Protein AF-A0A3C0AK54-F1 (afdb_monomer)

Foldseek 3Di:
DVVCPVPNDPPDDDLDDPVCCVVDDPVSNVLVVCLQQVHPPNVVSCVVVPPFKDKHFCVVRVPNQVVQCVDPQWDFLDDDPTITMIGNDPVSNVVSVVVVVVVVPPDPPPPDDDDD

Mean predicted aligned error: 7.99 Å

Structure (mmCIF, N/CA/C/O backbone):
data_AF-A0A3C0AK54-F1
#
_entry.id   AF-A0A3C0AK54-F1
#
loop_
_atom_site.group_PDB
_atom_site.id
_atom_site.type_symbol
_atom_site.label_atom_id
_atom_site.label_alt_id
_atom_site.label_comp_id
_atom_site.label_asym_id
_atom_site.label_entity_id
_atom_site.label_seq_id
_atom_site.pdbx_PDB_ins_code
_atom_site.Cartn_x
_atom_site.Cartn_y
_atom_site.Cartn_z
_atom_site.occupancy
_atom_site.B_iso_or_equiv
_atom_site.auth_seq_id
_atom_site.auth_comp_id
_atom_site.auth_asym_id
_atom_site.auth_atom_id
_atom_site.pdbx_PDB_model_num
ATOM 1 N N . GLY A 1 1 ? 0.696 4.027 -8.985 1.00 79.94 1 GLY A N 1
ATOM 2 C CA . GLY A 1 1 ? -0.566 4.708 -8.671 1.00 79.94 1 GLY A CA 1
ATOM 3 C C . GLY A 1 1 ? -1.310 5.045 -9.940 1.00 79.94 1 GLY A C 1
ATOM 4 O O . GLY A 1 1 ? -2.382 4.507 -10.140 1.00 79.94 1 GLY A O 1
ATOM 5 N N . ASP A 1 2 ? -0.729 5.875 -10.810 1.00 87.94 2 ASP A N 1
ATOM 6 C CA . ASP A 1 2 ? -1.440 6.459 -11.962 1.00 87.94 2 ASP A CA 1
ATOM 7 C C . ASP A 1 2 ? -2.017 5.416 -12.929 1.00 87.94 2 ASP A C 1
ATOM 9 O O . ASP A 1 2 ? -3.162 5.549 -13.336 1.00 87.94 2 ASP A O 1
ATOM 13 N N . TRP A 1 3 ? -1.279 4.338 -13.220 1.00 88.56 3 TRP A N 1
ATOM 14 C CA . TRP A 1 3 ? -1.784 3.260 -14.079 1.00 88.56 3 TRP A CA 1
ATOM 15 C C . TRP A 1 3 ? -3.041 2.578 -13.511 1.00 88.56 3 TRP A C 1
ATOM 17 O O . TRP A 1 3 ? -3.992 2.356 -14.244 1.00 88.56 3 TRP A O 1
ATOM 27 N N . LEU A 1 4 ? -3.093 2.340 -12.194 1.00 89.19 4 LEU A N 1
ATOM 28 C CA . LEU A 1 4 ? -4.266 1.747 -11.532 1.00 89.19 4 LEU A CA 1
ATOM 29 C C . LEU A 1 4 ? -5.469 2.694 -11.509 1.00 89.19 4 LEU A C 1
ATOM 31 O O . LEU A 1 4 ? -6.598 2.237 -11.465 1.00 89.19 4 LEU A O 1
ATOM 35 N N . VAL A 1 5 ? -5.241 4.008 -11.524 1.00 89.19 5 VAL A N 1
ATOM 36 C CA . VAL A 1 5 ? -6.337 4.981 -11.655 1.00 89.19 5 VAL A CA 1
ATOM 37 C C . VAL A 1 5 ? -6.857 5.035 -13.091 1.00 89.19 5 VAL A C 1
ATOM 39 O O . VAL A 1 5 ? -8.026 5.331 -13.304 1.00 89.19 5 VAL A O 1
ATOM 42 N N . TRP A 1 6 ? -5.996 4.771 -14.074 1.00 88.31 6 TRP A N 1
ATOM 43 C CA . TRP A 1 6 ? -6.358 4.812 -15.487 1.00 88.31 6 TRP A CA 1
ATOM 44 C C . TRP A 1 6 ? -7.077 3.542 -15.967 1.00 88.31 6 TRP A C 1
ATOM 46 O O . TRP A 1 6 ? -8.066 3.663 -16.681 1.00 88.31 6 TRP A O 1
ATOM 56 N N . ASP A 1 7 ? -6.596 2.362 -15.568 1.00 91.19 7 ASP A N 1
ATOM 57 C CA . ASP A 1 7 ? -7.044 1.058 -16.098 1.00 91.19 7 ASP A CA 1
ATOM 58 C C . ASP A 1 7 ? -7.371 0.033 -14.994 1.00 91.19 7 ASP A C 1
ATOM 60 O O . ASP A 1 7 ? -7.535 -1.160 -15.238 1.00 91.19 7 ASP A O 1
ATOM 64 N N . GLY A 1 8 ? -7.430 0.477 -13.736 1.00 87.69 8 GLY A N 1
ATOM 65 C CA . GLY A 1 8 ? -7.868 -0.371 -12.632 1.00 87.69 8 GLY A CA 1
ATOM 66 C C . GLY A 1 8 ? -9.395 -0.476 -12.532 1.00 87.69 8 GLY A C 1
ATOM 67 O O . GLY A 1 8 ? -10.130 0.240 -13.214 1.00 87.69 8 GLY A O 1
ATOM 68 N N . PRO A 1 9 ? -9.897 -1.350 -11.641 1.00 87.44 9 PRO A N 1
ATOM 69 C CA . PRO A 1 9 ? -11.322 -1.445 -11.342 1.00 87.44 9 PRO A CA 1
ATOM 70 C C . PRO A 1 9 ? -11.908 -0.086 -10.941 1.00 87.44 9 PRO A C 1
ATOM 72 O O . PRO A 1 9 ? -11.314 0.630 -10.137 1.00 87.44 9 PRO A O 1
ATOM 75 N N . ALA A 1 10 ? -13.101 0.239 -11.445 1.00 83.25 10 ALA A N 1
ATOM 76 C CA . ALA A 1 10 ? -13.724 1.555 -11.255 1.00 83.25 10 ALA A CA 1
ATOM 77 C C . ALA A 1 10 ? -13.950 1.935 -9.778 1.00 83.25 10 ALA A C 1
ATOM 79 O O . ALA A 1 10 ? -13.955 3.113 -9.432 1.00 83.25 10 ALA A O 1
ATOM 80 N N . GLU A 1 11 ? -14.120 0.944 -8.904 1.00 85.75 11 GLU A N 1
ATOM 81 C CA . GLU A 1 11 ? -14.371 1.140 -7.471 1.00 85.75 11 GLU A CA 1
ATOM 82 C C . GLU A 1 11 ? -13.074 1.210 -6.637 1.00 85.75 11 GLU A C 1
ATOM 84 O O . GLU A 1 11 ? -13.112 1.438 -5.425 1.00 85.75 11 GLU A O 1
ATOM 89 N N . MET A 1 12 ? -11.905 1.045 -7.270 1.00 88.44 12 MET A N 1
ATOM 90 C CA . MET A 1 12 ? -10.618 1.051 -6.579 1.00 88.44 12 MET A CA 1
ATOM 91 C C . MET A 1 12 ? -10.201 2.469 -6.177 1.00 88.44 12 MET A C 1
ATOM 93 O O . MET A 1 12 ? -9.876 3.320 -7.004 1.00 88.44 12 MET A O 1
ATOM 97 N N . ASN A 1 13 ? -10.083 2.692 -4.869 1.00 90.88 13 ASN A N 1
ATOM 98 C CA . ASN A 1 13 ? -9.563 3.941 -4.323 1.00 90.88 13 ASN A CA 1
ATOM 99 C C . ASN A 1 13 ? -8.044 3.861 -4.125 1.00 90.88 13 ASN A C 1
ATOM 101 O O . ASN A 1 13 ? -7.544 3.317 -3.138 1.00 90.88 13 ASN A O 1
ATOM 105 N N . VAL A 1 14 ? -7.288 4.423 -5.071 1.00 92.19 14 VAL A N 1
ATOM 106 C CA . VAL A 1 14 ? -5.821 4.453 -5.003 1.00 92.19 14 VAL A CA 1
ATOM 107 C C . VAL A 1 14 ? -5.354 5.530 -4.025 1.00 92.19 14 VAL A C 1
ATOM 109 O O . VAL A 1 14 ? -5.605 6.716 -4.214 1.00 92.19 14 VAL A O 1
ATOM 112 N N . PHE A 1 15 ? -4.602 5.121 -3.000 1.00 92.44 15 PHE A N 1
ATOM 113 C CA . PHE A 1 15 ? -4.162 6.020 -1.928 1.00 92.44 15 PHE A CA 1
ATOM 114 C C . PHE A 1 15 ? -3.233 7.159 -2.390 1.00 92.44 15 PHE A C 1
ATOM 116 O O . PHE A 1 15 ? -3.301 8.267 -1.865 1.00 92.44 15 PHE A O 1
ATOM 123 N N . MET A 1 16 ? -2.338 6.891 -3.346 1.00 91.75 16 MET A N 1
ATOM 124 C CA . MET A 1 16 ? -1.384 7.880 -3.854 1.00 91.75 16 MET A CA 1
ATOM 125 C C . MET A 1 16 ? -1.046 7.627 -5.322 1.00 91.75 16 MET A C 1
ATOM 127 O O . MET A 1 16 ? -0.800 6.490 -5.745 1.00 91.75 16 MET A O 1
ATOM 131 N N . THR A 1 17 ? -0.955 8.706 -6.091 1.00 89.06 17 THR A N 1
ATOM 132 C CA . THR A 1 17 ? -0.500 8.698 -7.483 1.00 89.06 17 THR A CA 1
ATOM 133 C C . THR A 1 17 ? 0.671 9.657 -7.665 1.00 89.06 17 THR A C 1
ATOM 135 O O . THR A 1 17 ? 0.932 10.498 -6.802 1.00 89.06 17 THR A O 1
ATOM 138 N N . THR A 1 18 ? 1.406 9.527 -8.770 1.00 82.94 18 THR A N 1
ATOM 139 C CA . THR A 1 18 ? 2.520 10.435 -9.074 1.00 82.94 18 THR A CA 1
ATOM 140 C C . THR A 1 18 ? 1.992 11.849 -9.267 1.00 82.94 18 THR A C 1
ATOM 142 O O . THR A 1 18 ? 2.565 12.790 -8.730 1.00 82.94 18 THR A O 1
A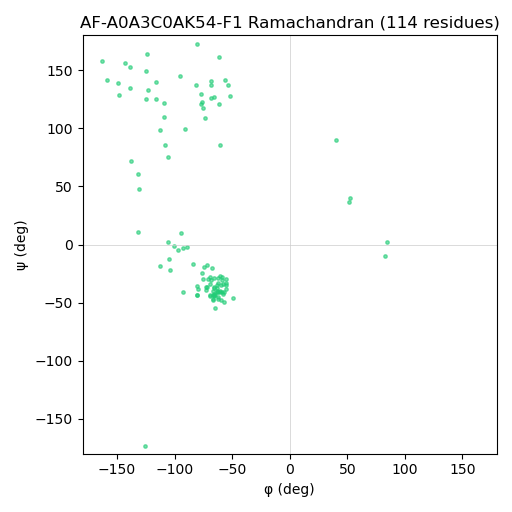TOM 145 N N . ASN A 1 19 ? 0.845 11.999 -9.936 1.00 80.50 19 ASN A N 1
ATOM 146 C CA . ASN A 1 19 ? 0.226 13.306 -10.156 1.00 80.50 19 ASN A CA 1
ATOM 147 C C . ASN A 1 19 ? -0.313 13.946 -8.863 1.00 80.50 19 ASN A C 1
ATOM 149 O O . ASN A 1 19 ? -0.292 15.168 -8.720 1.00 80.50 19 ASN A O 1
ATOM 153 N N . ALA A 1 20 ? -0.748 13.142 -7.886 1.00 81.69 20 ALA A N 1
ATOM 154 C CA . ALA A 1 20 ? -1.272 13.647 -6.617 1.00 81.69 20 ALA A CA 1
ATOM 155 C C . ALA A 1 20 ? -0.190 14.238 -5.697 1.00 81.69 20 ALA A C 1
ATOM 157 O O . ALA A 1 20 ? -0.521 14.998 -4.784 1.00 81.69 20 ALA A O 1
ATOM 158 N N . VAL A 1 21 ? 1.096 13.943 -5.927 1.00 82.56 21 VAL A N 1
ATOM 159 C CA . VAL A 1 21 ? 2.186 14.346 -5.020 1.00 82.56 21 VAL A CA 1
ATOM 160 C C . VAL A 1 21 ? 2.266 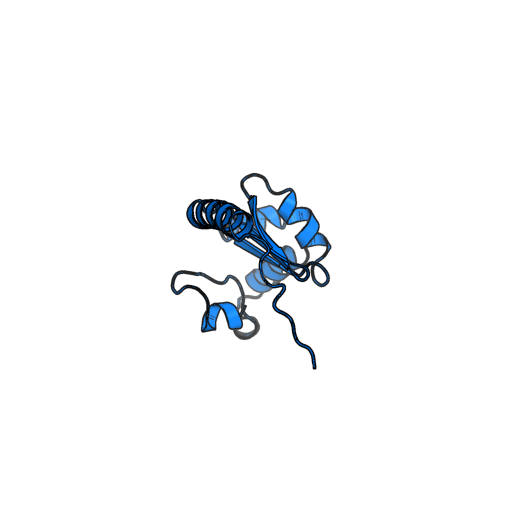15.861 -4.808 1.00 82.56 21 VAL A C 1
ATOM 162 O O . VAL A 1 21 ? 2.576 16.311 -3.708 1.00 82.56 21 VAL A O 1
ATOM 165 N N . HIS A 1 22 ? 1.937 16.652 -5.833 1.00 83.94 22 HIS A N 1
ATOM 166 C CA . HIS A 1 22 ? 2.006 18.117 -5.789 1.00 83.94 22 HIS A CA 1
ATOM 167 C C . HIS A 1 22 ? 0.768 18.774 -5.168 1.00 83.94 22 HIS A C 1
ATOM 169 O O . HIS A 1 22 ? 0.818 19.941 -4.793 1.00 83.94 22 HIS A O 1
ATOM 175 N N . LEU A 1 23 ? -0.338 18.034 -5.065 1.00 89.00 23 LEU A N 1
ATOM 176 C CA . LEU A 1 23 ? -1.627 18.525 -4.562 1.00 89.00 23 LEU A CA 1
ATOM 177 C C . LEU A 1 23 ? -1.925 18.030 -3.142 1.00 89.00 23 LEU A C 1
ATOM 179 O O . LEU A 1 23 ? -2.842 18.507 -2.478 1.00 89.00 23 LEU A O 1
ATOM 183 N N . THR A 1 24 ? -1.150 17.057 -2.673 1.00 89.06 24 THR A N 1
ATOM 184 C CA . THR A 1 24 ? -1.377 16.374 -1.407 1.00 89.06 24 THR A CA 1
ATOM 185 C C . THR A 1 24 ? -0.839 17.195 -0.228 1.00 89.06 24 THR A C 1
ATOM 187 O O . THR A 1 24 ? 0.293 17.684 -0.285 1.00 89.06 24 THR A O 1
ATOM 190 N N . PRO A 1 25 ? -1.575 17.294 0.898 1.00 94.62 25 PRO A N 1
ATOM 191 C CA . PRO A 1 25 ? -1.062 17.936 2.102 1.00 94.62 25 PRO A CA 1
ATOM 192 C C . PRO A 1 25 ? 0.261 17.303 2.578 1.00 94.62 25 PRO A C 1
ATOM 194 O O . PRO A 1 25 ? 0.378 16.073 2.596 1.00 94.62 25 PRO A O 1
ATOM 197 N N . PRO A 1 26 ? 1.238 18.088 3.077 1.00 93.69 26 PRO A N 1
ATOM 198 C CA . PRO A 1 26 ? 2.554 17.566 3.466 1.00 93.69 26 PRO A CA 1
ATOM 199 C C . PRO A 1 26 ? 2.517 16.416 4.480 1.00 93.69 26 PRO A C 1
ATOM 201 O O . PRO A 1 26 ? 3.403 15.562 4.504 1.00 93.69 26 PRO A O 1
ATOM 204 N N . GLN A 1 27 ? 1.505 16.381 5.351 1.00 94.56 27 GLN A N 1
ATOM 205 C CA . GLN A 1 27 ? 1.331 15.282 6.297 1.00 94.56 27 GLN A CA 1
ATOM 206 C C . GLN A 1 27 ? 0.936 13.976 5.607 1.00 94.56 27 GLN A C 1
ATOM 208 O O . GLN A 1 27 ? 1.529 12.948 5.908 1.00 94.56 27 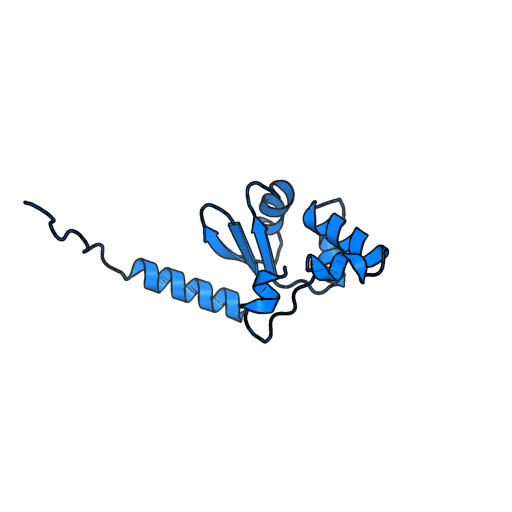GLN A O 1
ATOM 213 N N . VAL A 1 28 ? 0.013 14.021 4.647 1.00 95.25 28 VAL A N 1
ATOM 214 C CA . VAL A 1 28 ? -0.417 12.835 3.893 1.00 95.25 28 VAL A CA 1
ATOM 215 C C . VAL A 1 28 ? 0.739 12.298 3.043 1.00 95.25 28 VAL A C 1
ATOM 217 O O . VAL A 1 28 ? 0.949 11.090 2.977 1.00 95.25 28 VAL A O 1
ATOM 220 N N . TRP A 1 29 ? 1.564 13.183 2.476 1.00 94.12 29 TRP A N 1
ATOM 221 C CA . TRP A 1 29 ? 2.781 12.773 1.771 1.00 94.12 29 TRP A CA 1
ATOM 222 C C . TRP A 1 29 ? 3.783 12.054 2.686 1.00 94.12 29 TRP A C 1
ATOM 224 O O . TRP A 1 29 ? 4.313 10.999 2.334 1.00 94.12 29 TRP A O 1
ATOM 234 N N . ARG A 1 30 ? 4.028 12.590 3.890 1.00 94.62 30 ARG A N 1
ATOM 235 C CA . ARG A 1 30 ? 4.894 11.936 4.887 1.00 94.62 30 ARG A CA 1
ATOM 236 C C . ARG A 1 30 ? 4.339 10.588 5.336 1.00 94.62 30 ARG A C 1
ATOM 238 O O . ARG A 1 30 ? 5.112 9.641 5.457 1.00 94.62 30 ARG A O 1
ATOM 245 N N . ASP A 1 31 ? 3.029 10.503 5.540 1.00 96.25 31 ASP A N 1
ATOM 246 C CA . ASP A 1 31 ? 2.334 9.273 5.914 1.00 96.25 31 ASP A CA 1
ATOM 247 C C . ASP A 1 31 ? 2.491 8.205 4.814 1.00 96.25 31 ASP A C 1
ATOM 249 O O . ASP A 1 31 ? 2.921 7.085 5.101 1.00 96.25 31 ASP A O 1
ATOM 253 N N . TYR A 1 32 ? 2.274 8.574 3.545 1.00 95.06 32 TYR A N 1
ATOM 254 C CA . TYR A 1 32 ? 2.533 7.705 2.391 1.00 95.06 32 TYR A CA 1
ATOM 255 C C . TYR A 1 32 ? 3.980 7.218 2.341 1.00 95.06 32 TYR A C 1
ATOM 257 O O . TYR A 1 32 ? 4.232 6.020 2.224 1.00 95.06 32 TYR A O 1
ATOM 265 N N . LEU A 1 33 ? 4.945 8.127 2.479 1.00 94.44 33 LEU A N 1
ATOM 266 C CA . LEU A 1 33 ? 6.360 7.770 2.498 1.00 94.44 33 LEU A CA 1
ATOM 267 C C . LEU A 1 33 ? 6.721 6.856 3.677 1.00 94.44 33 LEU A C 1
ATOM 269 O O . LEU A 1 33 ? 7.612 6.015 3.545 1.00 94.44 33 LEU A O 1
ATOM 273 N N . GLY A 1 34 ? 6.050 7.018 4.819 1.00 96.25 34 GLY A N 1
ATOM 274 C CA . GLY A 1 34 ? 6.185 6.144 5.979 1.00 96.25 34 GLY A CA 1
ATOM 275 C C . GLY A 1 34 ? 5.686 4.728 5.699 1.00 96.25 34 GLY A C 1
ATOM 276 O O . GLY A 1 34 ? 6.379 3.770 6.043 1.00 96.25 34 GLY A O 1
ATOM 277 N N . ILE A 1 35 ? 4.541 4.603 5.019 1.00 96.38 35 ILE A N 1
ATOM 278 C CA . ILE A 1 35 ? 3.994 3.321 4.554 1.00 96.38 35 ILE A CA 1
ATOM 279 C C . ILE A 1 35 ? 4.915 2.681 3.514 1.00 96.38 35 ILE A C 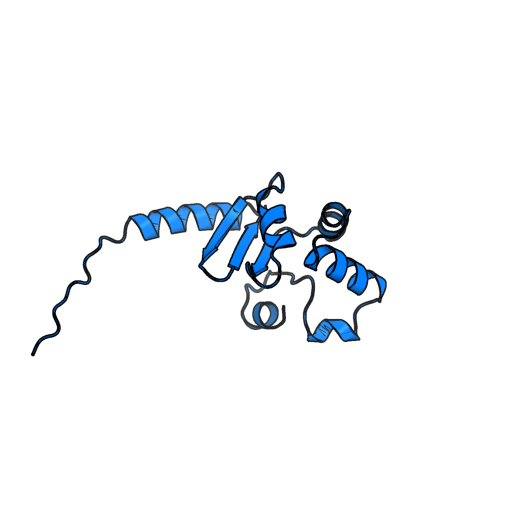1
ATOM 281 O O . ILE A 1 35 ? 5.375 1.564 3.727 1.00 96.38 35 ILE A O 1
ATOM 285 N N . ALA A 1 36 ? 5.260 3.395 2.439 1.00 93.94 36 ALA A N 1
ATOM 286 C CA . ALA A 1 36 ? 6.066 2.870 1.332 1.00 93.94 36 ALA A CA 1
ATOM 287 C C . ALA A 1 36 ? 7.453 2.366 1.775 1.00 93.94 36 ALA A C 1
ATOM 289 O O . ALA A 1 36 ? 8.007 1.434 1.193 1.00 93.94 36 ALA A O 1
ATOM 290 N N . ARG A 1 37 ? 8.022 2.966 2.828 1.00 95.12 37 ARG A N 1
ATOM 291 C CA . ARG A 1 37 ? 9.308 2.547 3.411 1.00 95.12 37 ARG A CA 1
ATOM 292 C C . ARG A 1 37 ? 9.173 1.550 4.560 1.00 95.12 37 ARG A C 1
ATOM 294 O O . ARG A 1 37 ? 10.191 1.099 5.073 1.00 95.12 37 ARG A O 1
ATOM 301 N N . ALA A 1 38 ? 7.951 1.205 4.962 1.00 96.00 38 ALA A N 1
ATOM 302 C CA . ALA A 1 38 ? 7.663 0.384 6.135 1.00 96.00 38 ALA A CA 1
ATOM 303 C C . ALA A 1 38 ? 8.341 0.904 7.422 1.00 96.00 38 ALA A C 1
ATOM 305 O O . ALA A 1 38 ? 8.851 0.129 8.239 1.00 96.00 38 ALA A O 1
ATOM 306 N N . ASN A 1 39 ? 8.345 2.232 7.600 1.00 96.12 39 ASN A N 1
ATOM 307 C CA . ASN A 1 39 ? 8.905 2.899 8.777 1.00 96.12 39 ASN A CA 1
ATOM 308 C C . ASN A 1 39 ? 8.179 2.470 10.062 1.00 96.12 39 ASN A C 1
ATOM 310 O O . ASN A 1 39 ? 7.047 1.991 10.039 1.00 96.12 39 ASN A O 1
ATOM 314 N N . ARG A 1 40 ? 8.795 2.685 11.230 1.00 94.50 40 ARG A N 1
ATOM 315 C CA . ARG A 1 40 ? 8.160 2.364 12.518 1.00 94.50 40 ARG A CA 1
ATOM 316 C C . ARG A 1 40 ? 6.758 2.988 12.611 1.00 94.50 40 ARG A C 1
ATOM 318 O O . ARG A 1 40 ? 6.600 4.187 12.420 1.00 94.50 40 ARG A O 1
ATOM 325 N N . GLY A 1 41 ? 5.760 2.165 12.936 1.00 93.88 41 GLY A N 1
ATOM 326 C CA . GLY A 1 41 ? 4.366 2.600 13.082 1.00 93.88 41 GLY A CA 1
ATOM 327 C C . GLY A 1 41 ? 3.560 2.667 11.782 1.00 93.88 41 GLY A C 1
ATOM 328 O O . GLY A 1 41 ? 2.385 3.015 11.841 1.00 93.88 41 GLY A O 1
ATOM 329 N N . TRP A 1 42 ? 4.131 2.288 10.633 1.00 96.44 42 TRP A N 1
ATOM 330 C CA . TRP A 1 42 ? 3.440 2.360 9.342 1.00 96.44 42 TRP A CA 1
ATOM 331 C C . TRP A 1 42 ? 2.097 1.616 9.307 1.00 96.44 42 TRP A C 1
ATOM 333 O O . TRP A 1 42 ? 1.170 2.091 8.663 1.00 96.44 42 TRP A O 1
ATOM 343 N N . HIS A 1 43 ? 1.958 0.506 10.042 1.00 95.38 43 HIS A N 1
ATOM 344 C CA . HIS A 1 43 ? 0.700 -0.242 10.147 1.00 95.38 43 HIS A CA 1
ATOM 345 C C . HIS A 1 43 ? -0.453 0.624 10.675 1.00 95.38 43 HIS A C 1
ATOM 347 O O . HIS A 1 43 ? -1.554 0.574 10.142 1.00 95.38 43 HIS A O 1
ATOM 353 N N . ALA A 1 44 ? -0.198 1.450 11.695 1.00 96.44 44 ALA A N 1
ATOM 354 C CA . ALA A 1 44 ? -1.215 2.334 12.265 1.00 96.44 44 ALA A CA 1
ATOM 355 C C . ALA A 1 44 ? -1.601 3.449 11.284 1.00 96.44 44 ALA A C 1
ATOM 357 O O . ALA A 1 44 ? -2.754 3.863 11.232 1.00 96.44 44 ALA A O 1
ATOM 358 N N . VAL A 1 45 ? -0.640 3.914 10.481 1.00 96.81 45 VAL A N 1
ATOM 359 C CA . VAL A 1 45 ? -0.893 4.891 9.418 1.00 96.81 45 VAL A CA 1
ATOM 360 C C . VAL A 1 45 ? -1.715 4.255 8.297 1.00 96.81 45 VAL A C 1
ATOM 362 O O . VAL A 1 45 ? -2.690 4.847 7.855 1.00 96.81 45 VAL A O 1
ATOM 365 N N . ALA A 1 46 ? -1.383 3.035 7.873 1.00 96.44 46 ALA A N 1
ATOM 366 C CA . ALA A 1 46 ? -2.174 2.309 6.884 1.00 96.44 46 ALA A CA 1
ATOM 367 C C . ALA A 1 46 ? -3.613 2.062 7.370 1.00 96.44 46 ALA A C 1
ATOM 369 O O . ALA A 1 46 ? -4.555 2.250 6.604 1.00 96.44 46 ALA A O 1
ATOM 370 N N . GLU A 1 47 ? -3.795 1.732 8.652 1.00 96.12 47 GLU A N 1
ATOM 371 C CA . GLU A 1 47 ? -5.125 1.568 9.249 1.00 96.12 47 GLU A CA 1
ATOM 372 C C . GLU A 1 47 ? -5.899 2.892 9.323 1.00 96.12 47 GLU A C 1
ATOM 374 O O . GLU A 1 47 ? -7.081 2.927 8.999 1.00 96.12 47 GLU A O 1
ATOM 379 N N . LYS A 1 48 ? -5.233 4.006 9.664 1.00 96.56 48 LYS A N 1
ATOM 380 C CA . LYS A 1 48 ? -5.829 5.357 9.652 1.00 96.56 48 LYS A CA 1
ATOM 381 C C . LYS A 1 48 ? -6.433 5.709 8.287 1.00 96.56 48 LYS A C 1
ATOM 383 O O . LYS A 1 48 ? -7.442 6.406 8.239 1.00 96.56 48 LYS A O 1
ATOM 388 N N . TYR A 1 49 ? -5.818 5.246 7.201 1.00 96.12 49 TYR A N 1
ATOM 389 C CA . TYR A 1 49 ? -6.309 5.444 5.834 1.00 96.12 49 TYR A CA 1
ATOM 390 C C . TYR A 1 49 ? -7.162 4.282 5.316 1.00 96.12 49 TYR A C 1
ATOM 392 O O . TYR A 1 49 ? -7.468 4.246 4.129 1.00 96.12 49 TYR A O 1
ATOM 400 N N . ALA A 1 50 ? -7.535 3.343 6.190 1.00 95.62 50 ALA A N 1
ATOM 401 C CA . ALA A 1 50 ? -8.328 2.165 5.864 1.00 95.62 50 ALA A CA 1
ATOM 402 C C . ALA A 1 50 ? -7.774 1.367 4.669 1.00 95.62 50 ALA A C 1
ATOM 404 O O . ALA A 1 50 ? -8.541 0.815 3.888 1.00 95.62 50 ALA A O 1
ATOM 405 N N . VAL A 1 51 ? -6.446 1.269 4.530 1.00 96.06 51 VAL A N 1
ATOM 406 C CA . VAL A 1 51 ? -5.825 0.524 3.426 1.00 96.06 51 VAL A CA 1
ATOM 407 C C . VAL A 1 51 ? -6.228 -0.948 3.510 1.00 96.06 51 VAL A C 1
ATOM 409 O O . VAL A 1 51 ? -5.960 -1.625 4.503 1.00 96.06 51 VAL A O 1
ATOM 412 N N . THR A 1 52 ? -6.872 -1.450 2.461 1.00 95.94 52 THR A N 1
ATOM 413 C CA . THR A 1 52 ? -7.361 -2.833 2.377 1.00 95.94 52 THR A CA 1
ATOM 414 C C . THR A 1 52 ? -6.505 -3.729 1.491 1.00 95.94 52 THR A C 1
ATOM 416 O O . THR A 1 52 ? -6.491 -4.943 1.690 1.00 95.94 52 THR A O 1
ATOM 419 N N . THR A 1 53 ? -5.740 -3.143 0.571 1.00 95.56 53 THR A N 1
ATOM 420 C CA . THR A 1 53 ? -4.920 -3.872 -0.397 1.00 95.56 53 THR A CA 1
ATOM 421 C C . THR A 1 53 ? -3.565 -3.188 -0.563 1.00 95.56 53 THR A C 1
ATOM 423 O O . THR A 1 53 ? -3.481 -1.968 -0.705 1.00 95.56 53 THR A O 1
ATOM 426 N N . PHE A 1 54 ? -2.491 -3.977 -0.558 1.00 96.31 54 PHE A N 1
ATOM 427 C CA . PHE A 1 54 ? -1.134 -3.525 -0.851 1.00 96.31 54 PHE A CA 1
ATOM 428 C C . PHE A 1 54 ? -0.632 -4.207 -2.116 1.00 96.31 54 PHE A C 1
ATOM 430 O O . PHE A 1 54 ? -0.578 -5.432 -2.174 1.00 96.31 54 PHE A O 1
ATOM 437 N N . ILE A 1 55 ? -0.193 -3.407 -3.084 1.00 94.94 55 ILE A N 1
ATOM 438 C CA . ILE A 1 55 ? 0.503 -3.865 -4.289 1.00 94.94 55 ILE A CA 1
ATOM 439 C C . ILE A 1 55 ? 1.959 -3.429 -4.148 1.00 94.94 55 ILE A C 1
ATOM 441 O O . ILE A 1 55 ? 2.261 -2.232 -4.162 1.00 94.94 55 ILE A O 1
ATOM 445 N N . VAL A 1 56 ? 2.861 -4.389 -3.941 1.00 96.44 56 VAL A N 1
ATOM 446 C CA . VAL A 1 56 ? 4.236 -4.106 -3.516 1.00 96.44 56 VAL A CA 1
ATOM 447 C C . VAL A 1 56 ? 5.238 -4.731 -4.470 1.00 96.44 56 VAL A C 1
ATOM 449 O O . VAL A 1 56 ? 5.254 -5.938 -4.681 1.00 96.44 56 VAL A O 1
ATOM 452 N N . HIS A 1 57 ? 6.137 -3.907 -4.999 1.00 95.62 57 HIS A N 1
ATOM 453 C CA . HIS A 1 57 ? 7.252 -4.372 -5.819 1.00 95.62 57 HIS A CA 1
ATOM 454 C C . HIS A 1 57 ? 8.344 -4.985 -4.931 1.00 95.62 57 HIS A C 1
ATOM 456 O O . HIS A 1 57 ? 8.885 -4.301 -4.055 1.00 95.62 57 HIS A O 1
ATOM 462 N N . LYS A 1 58 ? 8.707 -6.250 -5.180 1.00 95.88 58 LYS A N 1
ATOM 463 C CA . LYS A 1 58 ? 9.578 -7.040 -4.290 1.00 95.88 58 LYS A CA 1
ATOM 464 C C . LYS A 1 58 ? 10.990 -6.459 -4.163 1.00 95.88 58 LYS A C 1
ATOM 466 O O . LYS A 1 58 ? 11.509 -6.372 -3.055 1.00 95.88 58 LYS A O 1
ATOM 471 N N . GLU A 1 59 ? 11.568 -5.978 -5.263 1.00 95.06 59 GLU A N 1
ATOM 472 C CA . GLU A 1 59 ? 12.915 -5.382 -5.267 1.00 95.06 59 GLU A CA 1
ATOM 473 C C . GLU A 1 59 ? 12.960 -3.925 -4.788 1.00 95.06 59 GLU A C 1
ATOM 475 O O . GLU A 1 59 ? 13.827 -3.550 -4.003 1.00 95.06 59 GLU A O 1
ATOM 480 N N . LYS A 1 60 ? 12.019 -3.078 -5.225 1.00 93.75 60 LYS A N 1
ATOM 481 C CA . LYS A 1 60 ? 12.038 -1.643 -4.880 1.00 93.75 60 LYS A CA 1
ATOM 482 C C . LYS A 1 60 ? 11.580 -1.369 -3.447 1.00 93.75 60 LYS A C 1
ATOM 484 O O . LYS A 1 60 ? 11.932 -0.339 -2.878 1.00 93.75 60 LYS A O 1
ATOM 489 N N . GLN A 1 61 ? 10.781 -2.266 -2.869 1.00 94.44 61 GLN A N 1
ATOM 490 C CA . GLN A 1 61 ? 10.163 -2.098 -1.552 1.00 94.44 61 GLN A CA 1
ATOM 491 C C . GLN A 1 61 ? 10.377 -3.338 -0.674 1.00 94.44 61 GLN A C 1
ATOM 493 O O . GLN A 1 61 ? 9.451 -3.830 -0.031 1.00 94.44 61 GLN A O 1
ATOM 498 N N . VAL A 1 62 ? 11.620 -3.831 -0.612 1.00 95.38 62 VAL A N 1
ATOM 499 C CA . VAL A 1 62 ? 12.002 -5.075 0.089 1.00 95.38 62 VAL A CA 1
ATOM 500 C C . VAL A 1 62 ? 11.450 -5.152 1.516 1.00 95.38 62 VAL A C 1
ATOM 502 O O . VAL A 1 62 ? 10.908 -6.175 1.939 1.00 95.38 62 VAL A O 1
ATOM 505 N N . GLN A 1 63 ? 11.570 -4.062 2.284 1.00 95.62 63 GLN A N 1
ATOM 506 C CA . GLN A 1 63 ? 11.110 -4.043 3.672 1.00 95.62 63 GLN A CA 1
ATOM 507 C C . GLN A 1 63 ? 9.590 -4.158 3.775 1.00 95.62 63 GLN A C 1
ATOM 509 O O . GLN A 1 63 ? 9.107 -4.928 4.607 1.00 95.62 63 GLN A O 1
ATOM 514 N N . LEU A 1 64 ? 8.854 -3.435 2.929 1.00 96.38 64 LEU A N 1
ATOM 515 C CA . LEU A 1 64 ? 7.400 -3.487 2.910 1.00 96.38 64 LEU A CA 1
ATOM 516 C C . LEU A 1 64 ? 6.924 -4.862 2.445 1.00 96.38 64 LEU A C 1
ATOM 518 O O . LEU A 1 64 ? 6.132 -5.477 3.150 1.00 96.38 64 LEU A O 1
ATOM 522 N N . ALA A 1 65 ? 7.494 -5.400 1.362 1.00 96.44 65 ALA A N 1
ATOM 523 C CA . ALA A 1 65 ? 7.161 -6.718 0.816 1.00 96.44 65 ALA A CA 1
ATOM 524 C C . ALA A 1 65 ? 7.302 -7.839 1.860 1.00 96.44 65 ALA A C 1
ATOM 526 O O . ALA A 1 65 ? 6.473 -8.745 1.937 1.00 96.44 65 ALA A O 1
ATOM 527 N N . ARG A 1 66 ? 8.325 -7.762 2.721 1.00 95.50 66 ARG A N 1
ATOM 528 C CA . ARG A 1 66 ? 8.515 -8.716 3.822 1.00 95.50 66 ARG A CA 1
ATOM 529 C C . ARG A 1 66 ? 7.510 -8.528 4.960 1.00 95.50 66 ARG A C 1
ATOM 531 O O . ARG A 1 66 ? 7.135 -9.508 5.600 1.00 95.50 66 ARG A O 1
ATOM 538 N N . GLN A 1 67 ? 7.142 -7.287 5.276 1.00 96.12 67 GLN A N 1
ATOM 539 C CA . GLN A 1 67 ? 6.258 -6.992 6.407 1.00 96.12 67 GLN A CA 1
ATOM 540 C C . GLN A 1 67 ? 4.784 -7.230 6.072 1.00 96.12 67 GLN A C 1
ATOM 542 O O . GLN A 1 67 ? 4.076 -7.795 6.902 1.00 96.12 67 GLN A O 1
ATOM 547 N N . VAL A 1 68 ? 4.339 -6.901 4.856 1.00 96.31 68 VAL A N 1
ATOM 548 C CA . VAL A 1 68 ? 2.940 -7.090 4.437 1.00 96.31 68 VAL A CA 1
ATOM 549 C C . VAL A 1 68 ? 2.510 -8.559 4.452 1.00 96.31 68 VAL A C 1
ATOM 551 O O . VAL A 1 68 ? 1.365 -8.852 4.763 1.00 96.31 68 VAL A O 1
ATOM 554 N N . ARG A 1 69 ? 3.434 -9.505 4.240 1.00 95.19 69 ARG A N 1
ATOM 555 C CA . ARG A 1 69 ? 3.160 -10.952 4.376 1.00 95.19 69 ARG A CA 1
ATOM 556 C C . ARG A 1 69 ? 2.878 -11.399 5.810 1.00 95.19 69 ARG A C 1
ATOM 558 O O . ARG A 1 69 ? 2.339 -12.476 6.026 1.00 95.19 69 ARG A O 1
ATOM 565 N N . LYS A 1 70 ? 3.302 -10.609 6.799 1.00 94.44 70 LYS A N 1
ATOM 566 C CA . LYS A 1 70 ? 3.148 -10.910 8.231 1.00 94.44 70 LYS A CA 1
ATOM 567 C C . LYS A 1 70 ? 1.973 -10.160 8.857 1.00 94.44 70 LYS A C 1
ATOM 569 O O . LYS A 1 70 ? 1.731 -10.307 10.055 1.00 94.44 70 LYS A O 1
ATOM 574 N N . LEU A 1 71 ? 1.278 -9.332 8.077 1.00 93.44 71 LEU A N 1
ATOM 575 C CA . LEU A 1 71 ? 0.114 -8.592 8.536 1.00 93.44 71 LEU A CA 1
ATOM 576 C C . LEU A 1 71 ? -1.024 -9.555 8.876 1.00 93.44 71 LEU A C 1
ATOM 578 O O . LEU A 1 71 ? -1.439 -10.372 8.059 1.00 93.44 71 LEU A O 1
ATOM 582 N N . LYS A 1 72 ? -1.567 -9.432 10.089 1.00 92.06 72 LYS A N 1
ATOM 583 C CA . LYS A 1 72 ? -2.759 -10.187 10.485 1.00 92.06 72 LYS A CA 1
ATOM 584 C C . LYS A 1 72 ? -3.972 -9.694 9.696 1.00 92.06 72 LYS A C 1
ATOM 586 O O . LYS A 1 72 ? -4.160 -8.491 9.552 1.00 92.06 72 LYS A O 1
ATOM 591 N N . GLY A 1 73 ? -4.799 -10.626 9.229 1.00 92.00 73 GLY A N 1
ATOM 592 C CA . GLY A 1 73 ? -6.015 -10.328 8.465 1.00 92.00 73 GLY A CA 1
ATOM 593 C C . GLY A 1 73 ? -5.788 -10.080 6.973 1.00 92.00 73 GLY A C 1
ATOM 594 O O . GLY A 1 73 ? -6.755 -10.070 6.224 1.00 92.00 73 GLY A O 1
ATOM 595 N N . PHE A 1 74 ? -4.536 -9.946 6.533 1.00 96.00 74 PHE A N 1
ATOM 596 C CA . PHE A 1 74 ? -4.187 -9.884 5.119 1.00 96.00 74 PHE A CA 1
ATOM 597 C C . PHE A 1 74 ? -3.785 -11.269 4.620 1.00 96.00 74 PHE A C 1
ATOM 599 O O . PHE A 1 74 ? -3.158 -12.049 5.341 1.00 96.00 74 PHE A O 1
ATOM 606 N N . LYS A 1 75 ? -4.131 -11.563 3.371 1.00 96.31 75 LYS A N 1
ATOM 607 C CA . LYS A 1 75 ? -3.698 -12.756 2.646 1.00 96.31 75 LYS A CA 1
ATOM 608 C C . LYS A 1 75 ? -3.034 -12.340 1.343 1.00 96.31 75 LYS A C 1
ATOM 610 O O . LYS A 1 75 ? -3.386 -11.309 0.775 1.00 96.31 75 LYS A O 1
ATOM 615 N N . VAL A 1 76 ? -2.069 -13.133 0.887 1.00 96.25 76 VAL A N 1
ATOM 616 C CA . VAL A 1 76 ? -1.540 -13.004 -0.475 1.00 96.25 76 VAL A CA 1
ATOM 617 C C . VAL A 1 76 ? -2.651 -13.430 -1.428 1.00 96.25 76 VAL A C 1
ATOM 619 O O . VAL A 1 76 ? -3.229 -14.494 -1.236 1.00 96.25 76 VAL A O 1
ATOM 622 N N . VAL A 1 77 ? -2.983 -12.564 -2.382 1.00 96.12 77 VAL A N 1
ATOM 623 C CA . VAL A 1 77 ? -4.018 -12.813 -3.402 1.00 96.12 77 VAL A CA 1
ATOM 624 C C . VAL A 1 77 ? -3.421 -12.942 -4.800 1.00 96.12 77 VAL A C 1
ATOM 626 O O . VAL A 1 77 ? -4.059 -13.462 -5.701 1.00 96.12 77 VAL A O 1
ATOM 629 N N . TYR A 1 78 ? -2.194 -12.460 -4.983 1.00 94.75 78 TYR A N 1
ATOM 630 C CA . TYR A 1 78 ? -1.430 -12.629 -6.207 1.00 94.75 78 TYR A CA 1
ATOM 631 C C . TYR A 1 78 ? 0.056 -12.441 -5.899 1.00 94.75 78 TYR A C 1
ATOM 633 O O . TYR A 1 78 ? 0.432 -11.568 -5.107 1.00 94.75 78 TYR A O 1
ATOM 641 N N . GLU A 1 79 ? 0.909 -13.243 -6.521 1.00 95.69 79 GLU A N 1
ATOM 642 C CA . GLU A 1 79 ? 2.355 -13.078 -6.466 1.00 95.69 79 GLU A CA 1
ATOM 643 C C . GLU A 1 79 ? 2.973 -13.552 -7.782 1.00 95.69 79 GLU A C 1
ATOM 645 O O . GLU A 1 79 ? 2.733 -14.674 -8.214 1.00 95.69 79 GLU A O 1
ATOM 650 N N . ASP A 1 80 ? 3.799 -12.704 -8.386 1.00 95.06 80 ASP A N 1
ATOM 651 C CA . ASP A 1 80 ? 4.646 -13.047 -9.527 1.00 95.06 80 ASP A CA 1
ATOM 652 C C . ASP A 1 80 ? 6.101 -12.689 -9.221 1.00 95.06 80 ASP A C 1
ATOM 654 O O . ASP A 1 80 ? 6.433 -12.303 -8.098 1.00 95.06 80 ASP A O 1
ATOM 658 N N . ASP A 1 81 ? 6.995 -12.801 -10.202 1.00 94.88 81 ASP A N 1
ATOM 659 C CA . ASP A 1 81 ? 8.416 -12.490 -10.034 1.00 94.88 81 ASP A CA 1
ATOM 660 C C . ASP A 1 81 ? 8.683 -11.030 -9.636 1.00 94.88 81 ASP A C 1
ATOM 662 O O . ASP A 1 81 ? 9.653 -10.756 -8.923 1.00 94.88 81 ASP A O 1
ATOM 666 N N . LEU A 1 82 ? 7.797 -10.098 -9.992 1.00 95.56 82 LEU A N 1
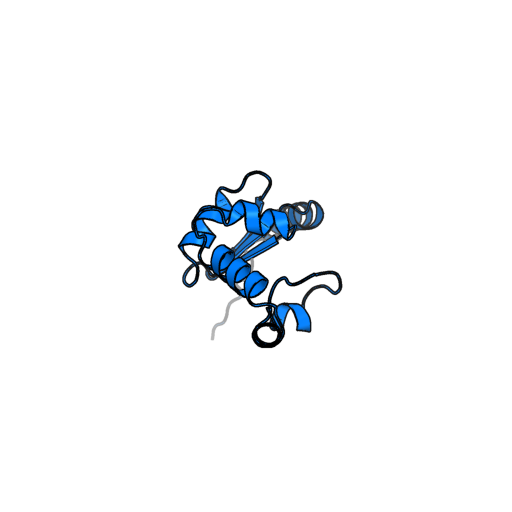ATOM 667 C CA . LEU A 1 82 ? 7.989 -8.665 -9.781 1.00 95.56 82 LEU A CA 1
ATOM 668 C C . LEU A 1 82 ? 7.387 -8.177 -8.458 1.00 95.56 82 LEU A C 1
ATOM 670 O O . LEU A 1 82 ? 7.968 -7.338 -7.751 1.00 95.56 82 LEU A O 1
ATOM 674 N N . SER A 1 83 ? 6.202 -8.675 -8.123 1.00 95.00 83 SER A N 1
ATOM 675 C CA . SER A 1 83 ? 5.306 -8.051 -7.162 1.00 95.00 83 SER A CA 1
ATOM 676 C C . SER A 1 83 ? 4.561 -9.060 -6.300 1.00 95.00 83 SER A C 1
ATOM 678 O O . SER A 1 83 ? 4.378 -10.222 -6.646 1.00 95.00 83 SER A O 1
ATOM 680 N N . VAL A 1 84 ? 4.144 -8.589 -5.130 1.00 96.56 84 VAL A N 1
ATOM 681 C CA . VAL A 1 84 ? 3.211 -9.298 -4.261 1.00 96.56 84 VAL A CA 1
ATOM 682 C C . VAL A 1 84 ? 2.019 -8.393 -4.003 1.00 96.56 84 VAL A C 1
ATOM 684 O O . VAL A 1 84 ? 2.181 -7.212 -3.669 1.00 96.56 84 VAL A O 1
ATOM 687 N N . VAL A 1 85 ? 0.827 -8.958 -4.147 1.00 96.00 85 VAL A N 1
ATOM 688 C CA . VAL A 1 85 ? -0.431 -8.320 -3.784 1.00 96.00 85 VAL A CA 1
ATOM 689 C C . VAL A 1 85 ? -0.969 -9.020 -2.551 1.00 96.00 85 VAL A C 1
ATOM 691 O O . VAL A 1 85 ? -1.206 -10.229 -2.556 1.00 96.00 85 VAL A O 1
ATOM 694 N N . VAL A 1 86 ? -1.165 -8.253 -1.482 1.00 97.00 86 VAL A N 1
ATOM 695 C CA . VAL A 1 86 ? -1.884 -8.735 -0.304 1.00 97.00 86 VAL A CA 1
ATOM 696 C C . VAL A 1 86 ? -3.152 -7.930 -0.108 1.00 97.00 86 VAL A C 1
ATOM 698 O O . VAL A 1 86 ? -3.145 -6.710 -0.266 1.00 97.00 86 VAL A O 1
ATOM 701 N N . SER A 1 87 ? -4.229 -8.600 0.272 1.00 96.31 87 SER A N 1
ATOM 702 C CA . SER A 1 87 ? -5.504 -7.954 0.551 1.00 96.31 87 SER A CA 1
ATOM 703 C C . SER A 1 87 ? -6.164 -8.550 1.787 1.00 96.31 87 SER A C 1
ATOM 705 O O . SER A 1 87 ? -5.919 -9.704 2.148 1.00 96.31 87 SER A O 1
ATOM 707 N N . ARG A 1 88 ? -6.986 -7.738 2.449 1.00 95.31 88 ARG A N 1
ATOM 708 C CA . ARG A 1 88 ? -7.943 -8.174 3.473 1.00 95.31 88 ARG A CA 1
ATOM 709 C C . ARG A 1 88 ? -9.387 -8.162 2.968 1.00 95.31 88 ARG A C 1
ATOM 711 O O . ARG A 1 88 ? -10.296 -8.432 3.749 1.00 95.31 88 ARG A O 1
ATOM 718 N N . GLU A 1 89 ? -9.610 -7.826 1.699 1.00 93.44 89 GLU A N 1
ATOM 719 C CA . GLU A 1 89 ? -10.949 -7.808 1.116 1.00 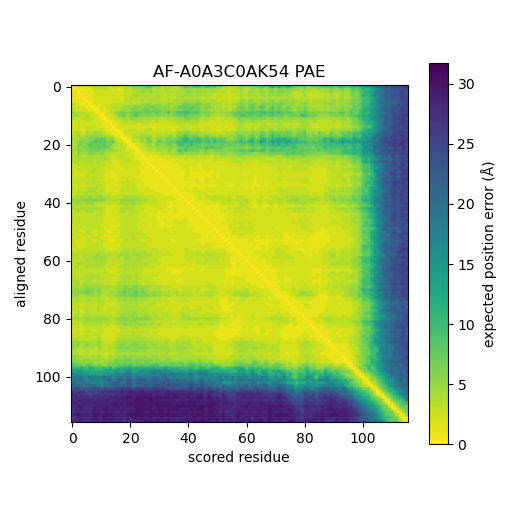93.44 89 GLU A CA 1
ATOM 720 C C . GLU A 1 89 ? -11.415 -9.231 0.807 1.00 93.44 89 GLU A C 1
ATOM 722 O O . GLU A 1 89 ? -10.688 -9.992 0.161 1.00 93.44 89 GLU A O 1
ATOM 727 N N . PRO A 1 90 ? -12.622 -9.613 1.253 1.00 92.25 90 PRO A N 1
ATOM 728 C CA . PRO A 1 90 ? -13.110 -10.976 1.088 1.00 92.25 90 PRO A CA 1
ATOM 729 C C . PRO A 1 90 ? -13.276 -11.352 -0.387 1.00 92.25 90 PRO A C 1
ATOM 731 O O . PRO A 1 90 ? -13.005 -12.494 -0.747 1.00 92.25 90 PRO A O 1
ATOM 734 N N . GLU A 1 91 ? -13.663 -10.400 -1.237 1.00 91.19 91 GLU A N 1
ATOM 735 C CA . GLU A 1 91 ? -13.886 -10.621 -2.668 1.00 91.19 91 GLU A CA 1
ATOM 736 C C . GLU A 1 91 ? -12.584 -10.948 -3.405 1.00 91.19 91 GLU A C 1
ATOM 738 O O . GLU A 1 91 ? -12.516 -11.955 -4.105 1.00 91.19 91 GLU A O 1
ATOM 743 N N . LEU A 1 92 ? -11.516 -10.175 -3.172 1.00 90.25 92 LEU A N 1
ATOM 744 C CA . LEU A 1 92 ? -10.200 -10.442 -3.767 1.00 90.25 92 LEU A CA 1
ATOM 745 C C . LEU A 1 92 ? -9.590 -11.751 -3.257 1.00 90.25 92 LEU A C 1
ATOM 747 O O . LEU A 1 92 ? -8.962 -12.482 -4.019 1.00 90.25 92 LEU A O 1
ATOM 751 N N . ILE A 1 93 ? -9.799 -12.075 -1.979 1.00 92.12 93 ILE A N 1
ATOM 752 C CA . ILE A 1 93 ? -9.353 -13.348 -1.398 1.00 92.12 93 ILE A CA 1
ATOM 753 C C . ILE A 1 93 ? -10.097 -14.532 -2.033 1.00 92.12 93 ILE A C 1
ATOM 755 O O . ILE A 1 93 ? -9.479 -15.554 -2.344 1.00 92.12 93 ILE A O 1
ATOM 759 N N . ALA A 1 94 ? -11.413 -14.409 -2.217 1.00 90.69 94 ALA A N 1
ATOM 760 C CA . ALA A 1 94 ? -12.228 -15.446 -2.838 1.00 90.69 94 ALA A CA 1
ATOM 761 C C . ALA A 1 94 ? -11.856 -15.641 -4.313 1.00 90.69 94 ALA A C 1
ATOM 763 O O . ALA A 1 94 ? -11.669 -16.780 -4.737 1.00 90.69 94 ALA A O 1
ATOM 764 N N . ALA A 1 95 ? -11.680 -14.547 -5.061 1.00 88.62 95 ALA A N 1
ATOM 765 C CA . ALA A 1 95 ? -11.271 -14.583 -6.461 1.00 88.62 95 ALA A CA 1
ATOM 766 C C . ALA A 1 95 ? -9.906 -15.265 -6.635 1.00 88.62 95 ALA A C 1
ATOM 768 O O . ALA A 1 95 ? -9.795 -16.196 -7.423 1.00 88.62 95 ALA A O 1
ATOM 769 N N . ALA A 1 96 ? -8.901 -14.893 -5.834 1.00 88.00 96 ALA A N 1
ATOM 770 C CA . ALA A 1 96 ? -7.576 -15.519 -5.879 1.00 88.00 96 ALA A CA 1
ATOM 771 C C . ALA A 1 96 ? -7.623 -17.037 -5.647 1.00 88.00 96 ALA A C 1
ATOM 773 O O . ALA A 1 96 ? -6.969 -17.800 -6.352 1.00 88.00 96 ALA A O 1
ATOM 774 N N . SER A 1 97 ? -8.461 -17.478 -4.704 1.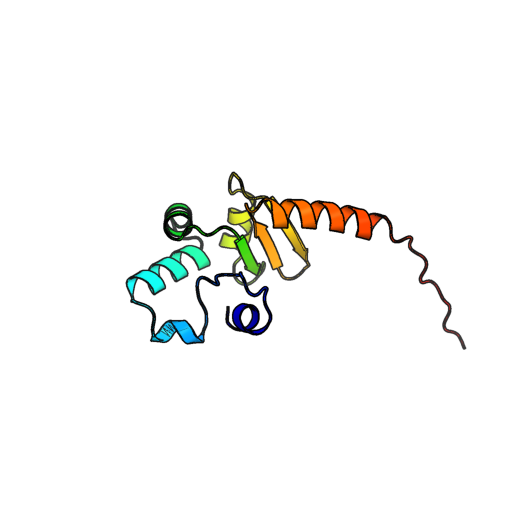00 80.56 97 SER A N 1
ATOM 775 C CA . SER A 1 97 ? -8.638 -18.905 -4.410 1.00 80.56 97 SER A CA 1
ATOM 776 C C . SER A 1 97 ? -9.279 -19.669 -5.579 1.00 80.56 97 SER A C 1
ATOM 778 O O . SER A 1 97 ? -9.049 -20.863 -5.725 1.00 80.56 97 SER A O 1
ATOM 780 N N . GLN A 1 98 ? -10.100 -19.010 -6.405 1.00 76.00 98 GLN A N 1
ATOM 781 C CA . GLN A 1 98 ? -10.716 -19.610 -7.596 1.00 76.00 98 GLN A CA 1
ATOM 782 C C . GLN A 1 98 ? -9.748 -19.644 -8.786 1.00 76.00 98 GLN A C 1
ATOM 784 O O . GLN A 1 98 ? -9.744 -20.620 -9.536 1.00 76.00 98 GLN A O 1
ATOM 789 N N . SER A 1 99 ? -8.905 -18.618 -8.933 1.00 72.56 99 SER A N 1
ATOM 790 C CA . SER A 1 99 ? -7.865 -18.550 -9.965 1.00 72.56 99 SER A CA 1
ATOM 791 C C . SER A 1 99 ? -6.802 -19.633 -9.781 1.00 72.56 99 SER A C 1
ATOM 793 O O . SER A 1 99 ? -6.453 -20.304 -10.744 1.00 72.56 99 SER A O 1
ATOM 795 N N . GLU A 1 100 ? -6.349 -19.872 -8.543 1.00 63.50 100 GLU A N 1
ATOM 796 C CA . GLU A 1 100 ? -5.393 -20.950 -8.233 1.00 63.50 100 GLU A CA 1
ATOM 797 C C . GLU A 1 100 ? -5.935 -22.337 -8.618 1.00 63.50 100 GLU A C 1
ATOM 799 O O . GLU A 1 100 ? -5.180 -23.199 -9.065 1.00 63.50 100 GLU A O 1
ATOM 804 N N . VAL A 1 101 ? -7.249 -22.553 -8.486 1.00 60.81 101 VAL A N 1
ATOM 805 C CA . VAL A 1 101 ? -7.904 -23.807 -8.892 1.00 60.81 101 VAL A CA 1
ATOM 806 C C . VAL A 1 101 ? -7.992 -23.916 -10.418 1.00 60.81 101 VAL A C 1
ATOM 808 O O . VAL A 1 101 ? -7.744 -24.990 -10.955 1.00 60.81 101 VAL A O 1
ATOM 811 N N . GLN A 1 102 ? -8.270 -22.819 -11.128 1.00 53.16 102 GLN A N 1
ATOM 812 C CA . GLN A 1 102 ? -8.329 -22.803 -12.598 1.00 53.16 102 GLN A CA 1
ATOM 813 C C . GLN A 1 102 ? -6.948 -22.930 -13.259 1.00 53.16 102 GLN A C 1
ATOM 815 O O . GLN A 1 102 ? -6.822 -23.615 -14.275 1.00 53.16 102 GLN A O 1
ATOM 820 N N . ASP A 1 103 ? -5.903 -22.334 -12.680 1.00 56.19 103 ASP A N 1
ATOM 821 C CA . ASP A 1 103 ? -4.525 -22.492 -13.159 1.00 56.19 103 ASP A CA 1
ATOM 822 C C . ASP A 1 103 ? -3.980 -23.903 -12.880 1.00 56.19 103 ASP A C 1
ATOM 824 O O . ASP A 1 103 ? -3.193 -24.424 -13.670 1.00 56.19 103 ASP A O 1
ATOM 828 N N . ALA A 1 104 ? -4.444 -24.564 -11.813 1.00 53.94 104 ALA A N 1
ATOM 829 C CA . ALA A 1 104 ? -4.140 -25.971 -11.544 1.00 53.94 104 ALA A CA 1
ATOM 830 C C . ALA A 1 104 ? -4.908 -26.955 -12.453 1.00 53.94 104 ALA A C 1
ATOM 832 O O . ALA A 1 104 ? -4.495 -28.108 -12.585 1.00 53.94 104 ALA A O 1
ATOM 833 N N . GLU A 1 105 ? -6.010 -26.523 -13.077 1.00 44.34 105 GLU A N 1
ATOM 834 C CA . GLU A 1 105 ? -6.868 -27.352 -13.936 1.00 44.34 105 GLU A CA 1
ATOM 835 C C . GLU A 1 105 ? -6.563 -27.201 -15.440 1.00 44.34 105 GLU A C 1
ATOM 837 O O . GLU A 1 105 ? -7.095 -27.959 -16.250 1.00 44.34 105 GLU A O 1
ATOM 842 N N . LYS A 1 106 ? -5.652 -26.301 -15.845 1.00 39.56 106 LYS A N 1
ATOM 843 C CA . LYS A 1 106 ? -5.061 -26.333 -17.195 1.00 39.56 106 LYS A CA 1
ATOM 844 C C . LYS A 1 106 ? -4.068 -27.501 -17.287 1.00 39.56 106 LYS A C 1
ATOM 846 O O . LYS A 1 106 ? -2.984 -27.412 -16.706 1.00 39.56 106 LYS A O 1
ATOM 851 N N . PRO A 1 107 ? -4.368 -28.591 -18.023 1.00 40.03 107 PRO A N 1
ATOM 852 C CA . PRO A 1 107 ? -3.376 -29.620 -18.253 1.00 40.03 107 PRO A CA 1
ATOM 853 C C . PRO A 1 107 ? -2.282 -29.049 -19.153 1.00 40.03 107 PRO A C 1
ATOM 855 O O . PRO A 1 107 ? -2.545 -28.315 -20.107 1.00 40.03 107 PRO A O 1
ATOM 858 N N . ALA A 1 108 ? -1.048 -29.421 -18.835 1.00 42.16 108 ALA A N 1
ATOM 859 C CA . ALA A 1 108 ? 0.116 -29.240 -19.677 1.00 42.16 108 ALA A CA 1
ATOM 860 C C . ALA A 1 108 ? -0.068 -30.002 -20.999 1.00 42.16 108 ALA A C 1
A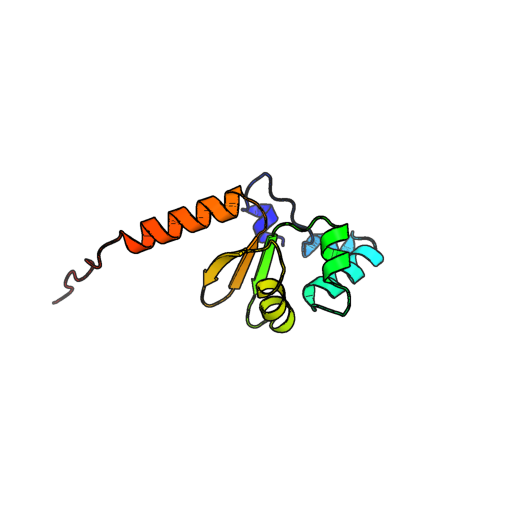TOM 862 O O . ALA A 1 108 ? 0.371 -31.141 -21.121 1.00 42.16 108 ALA A O 1
ATOM 863 N N . ASP A 1 109 ? -0.713 -29.381 -21.980 1.00 44.34 109 ASP A N 1
ATOM 864 C CA . ASP A 1 109 ? -0.671 -29.842 -23.364 1.00 44.34 109 ASP A CA 1
ATOM 865 C C . ASP A 1 109 ? -0.516 -28.648 -24.306 1.00 44.34 109 ASP A C 1
ATOM 867 O O . ASP A 1 109 ? -1.430 -28.213 -24.996 1.00 44.34 109 ASP A O 1
ATOM 871 N N . GLU A 1 110 ? 0.686 -28.078 -24.291 1.00 41.91 110 GLU A N 1
ATOM 872 C CA . GLU A 1 110 ? 1.189 -27.289 -25.411 1.00 41.91 110 GLU A CA 1
ATOM 873 C C . GLU A 1 110 ? 2.614 -27.766 -25.725 1.00 41.91 110 GLU A C 1
ATOM 875 O O . GLU A 1 110 ? 3.613 -27.062 -25.600 1.00 41.91 110 GLU A O 1
ATOM 880 N N . LYS A 1 111 ? 2.715 -29.051 -26.086 1.00 42.28 111 LYS A N 1
ATOM 881 C CA . LYS A 1 111 ? 3.792 -29.550 -26.944 1.00 42.28 111 LYS A CA 1
ATOM 882 C C . LYS A 1 111 ? 3.203 -29.820 -28.324 1.00 42.28 111 LYS A C 1
ATOM 884 O O . LYS A 1 111 ? 3.029 -30.969 -28.707 1.00 42.28 111 LYS A O 1
ATOM 889 N N . GLN A 1 112 ? 2.943 -28.766 -29.090 1.00 38.69 112 GLN A N 1
ATOM 890 C CA . GLN A 1 112 ? 2.797 -28.885 -30.540 1.00 38.69 112 GLN A CA 1
ATOM 891 C C . GLN A 1 112 ? 4.010 -28.252 -31.225 1.00 38.69 112 GLN A C 1
ATOM 893 O O . GLN A 1 112 ? 4.066 -27.067 -31.527 1.00 38.69 112 GLN A O 1
ATOM 898 N N . GLU A 1 113 ? 5.041 -29.090 -31.337 1.00 37.50 113 GLU A N 1
ATOM 899 C CA . GLU A 1 113 ? 5.646 -29.459 -32.620 1.00 37.50 113 GLU A CA 1
ATOM 900 C C . GLU A 1 113 ? 5.792 -28.320 -33.648 1.00 37.50 113 GLU A C 1
ATOM 902 O O . GLU A 1 113 ? 4.948 -28.111 -34.513 1.00 37.50 113 GLU A O 1
ATOM 907 N N . VAL A 1 114 ? 6.929 -27.622 -33.597 1.00 48.03 114 VAL A N 1
ATOM 908 C CA . VAL A 1 114 ? 7.451 -26.875 -34.749 1.00 48.03 114 VAL A CA 1
ATOM 909 C C . VAL A 1 114 ? 8.730 -27.557 -35.185 1.00 48.03 114 VAL A C 1
ATOM 911 O O . VAL A 1 114 ? 9.742 -27.296 -34.548 1.00 48.03 114 VAL A O 1
ATOM 914 N N . GLN A 1 115 ? 8.678 -28.405 -36.222 1.00 34.69 115 GLN A N 1
ATOM 915 C CA . GLN A 1 115 ? 9.739 -28.599 -37.232 1.00 34.69 115 GLN A CA 1
ATOM 916 C C . GLN A 1 115 ? 9.176 -29.324 -38.473 1.00 34.69 115 GLN A C 1
ATOM 918 O O . GLN A 1 115 ? 8.234 -30.105 -38.320 1.00 34.69 115 GLN A O 1
ATOM 923 N N . PRO A 1 116 ? 9.813 -29.220 -39.656 1.00 58.59 116 PRO A N 1
ATOM 924 C CA . PRO A 1 116 ? 10.853 -28.276 -40.086 1.00 58.59 116 PRO A CA 1
ATOM 925 C C . PRO A 1 116 ? 10.394 -27.294 -41.181 1.00 58.59 116 PRO A C 1
ATOM 927 O O . PRO A 1 116 ? 9.367 -27.551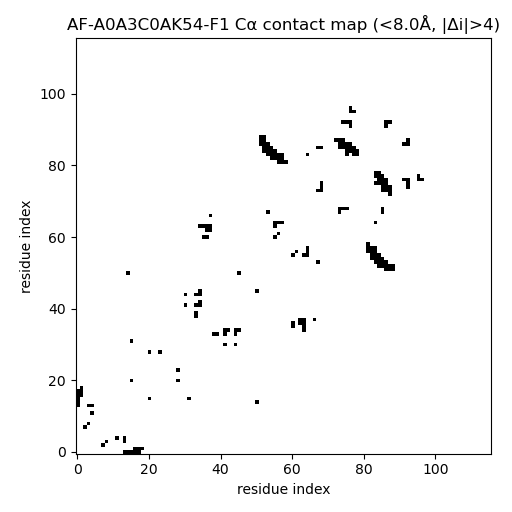 -41.850 1.00 58.59 116 PRO A O 1
#

Solvent-accessible surface area (backbone atoms only — not comparable to full-atom values): 7068 Å² total; per-residue (Å²): 80,55,65,54,75,74,75,41,64,91,85,65,81,75,92,59,34,73,81,45,63,85,76,50,56,73,65,59,52,51,51,49,54,29,41,62,59,49,38,94,66,23,67,60,55,40,54,75,68,62,65,49,67,47,82,33,45,43,82,88,26,47,65,30,44,62,48,59,76,70,39,84,77,44,41,80,45,46,74,62,98,59,35,40,29,34,32,53,46,68,66,59,48,52,50,32,60,50,48,57,51,54,64,70,65,57,76,96,77,85,83,77,85,88,82,134

Sequence (116 aa):
GDWLVWDGPAEMNVFMTTNAVHLTPPQVWRDYLGIARANRGWHAVAEKYAVTTFIVHKEKQVQLARQVRKLKGFKVVYEDDLSVVVSREPELIAAASQSEVQDAEKPADEKQEVQP

Secondary structure (DSSP, 8-state):
-HHHHHHS-TT---S--TGGGGTS-HHHHHHHHHHHTT-TTHHHHHHHTT--EEEEETTTTHHHHHHHTT-TT-EEEEE-SSEEEEE--HHHHHHHHHHHHHHHHS----------

Radius of gyration: 17.72 Å; Cα contacts (8 Å, |Δi|>4): 107; chains: 1; bounding box: 27×48×53 Å

Nearest PDB structures (foldseek):
  1r22-assembly1_B  TM=2.547E-01  e=3.101E-01  Synechococcus elongatus PCC 7942 = FACHB-805
  2kko-assembly1_B  TM=2.286E-01  e=4.562E-01  Mycobacterium tuberculosis variant bovis
  2lkp-assembly1_B  TM=2.195E-01  e=5.902E-01  Mycobacterium tuberculosis H37Rv
  3cuo-assembly2_C  TM=2.733E-01  e=9.877E-01  unclassified
  4ooi-assembly1_A  TM=3.083E-01  e=1.453E+00  Vibrio cholerae O1 biovar El Tor str. N16961

pLDDT: mean 85.82, std 17.04, range [34.69, 97.0]